Protein AF-A0ABD2RE35-F1 (afdb_monomer_lite)

Foldseek 3Di:
DPQQAEDDPPDQQAPAVAAEDEDESYEYAQVSLVSNQVNHLQHQYYEYYNYDHYQEAEDPRLNHAYYEYEDDDDPPDDPPAAREREYEHQNHAEYEYAYEDDLRYAYHDPNPVNHAEYEAEYAYDDDDPPDDPSSVVRVVNVCVRCVPHNYYHYHPRVDDDD

Radius of gyration: 16.4 Å; chains: 1; bounding box: 35×41×40 Å

pLDDT: mean 81.0, std 16.95, range [36.78, 98.62]

Sequence (162 aa):
MLGCCRLRPSGNVKWSNLVSLSIGDAGMTEGVMEKILSGCPNLECLELDKVVGIRFLEISSVKLRKLIVMIYDRESGVDDQDYCLEIHAPHIRRLELLGLCYDQIHFQLRNVASLVTAVLSLNVHFFDLEENLEECRYLQELLHHVANVKNLELGPWCIEEN

Organism: NCBI:txid62892

InterPro domains:
  IPR032675 Leucine-rich repeat domain superfamily [G3DSA:3.80.10.10] (4-161)
  IPR053197 F-box/SCF ubiquitin ligase complex component [PTHR34223] (17-155)
  IPR055411 F-box/LRR-repeat protein 15/At3g58940/PEG3-like, LRR domain [PF24758] (9-98)

Structure (mmCIF, N/CA/C/O backbone):
data_AF-A0ABD2RE35-F1
#
_entry.id   AF-A0ABD2RE35-F1
#
loop_
_atom_site.group_PDB
_atom_site.id
_atom_site.type_symbol
_atom_site.label_atom_id
_atom_site.label_alt_id
_atom_site.label_comp_id
_atom_site.label_asym_id
_atom_site.label_entity_id
_atom_site.label_seq_id
_atom_site.pdbx_PDB_ins_code
_atom_site.Cartn_x
_atom_site.Cartn_y
_atom_site.Cartn_z
_atom_site.occupancy
_atom_site.B_iso_or_equiv
_atom_site.auth_seq_id
_atom_site.auth_comp_id
_atom_site.auth_asym_id
_atom_site.auth_atom_id
_atom_site.pdbx_PDB_model_num
ATOM 1 N N . MET A 1 1 ? 4.086 20.351 -18.583 1.00 44.00 1 MET A N 1
ATOM 2 C CA . MET A 1 1 ? 3.385 19.432 -17.663 1.00 44.00 1 MET A CA 1
ATOM 3 C C . MET A 1 1 ? 2.746 20.221 -16.534 1.00 44.00 1 MET A C 1
ATOM 5 O O . MET A 1 1 ? 3.381 21.134 -16.016 1.00 44.00 1 MET A O 1
ATOM 9 N N . LEU A 1 2 ? 1.502 19.892 -16.173 1.00 47.50 2 LEU A N 1
ATOM 10 C CA . LEU A 1 2 ? 0.915 20.278 -14.887 1.00 47.50 2 LEU A CA 1
ATOM 11 C C . LEU A 1 2 ? 1.675 19.481 -13.817 1.00 47.50 2 LEU A C 1
ATOM 13 O O . LEU A 1 2 ? 1.584 18.259 -13.792 1.00 47.50 2 LEU A O 1
ATOM 17 N N . GLY A 1 3 ? 2.523 20.147 -13.031 1.00 62.53 3 GLY A N 1
ATOM 18 C CA . GLY A 1 3 ? 3.322 19.481 -12.001 1.00 62.53 3 GLY A CA 1
ATOM 19 C C . GLY A 1 3 ? 2.434 18.825 -10.945 1.00 62.53 3 GLY A C 1
ATOM 20 O O . GLY A 1 3 ? 1.389 19.385 -10.607 1.00 62.53 3 GLY A O 1
ATOM 21 N N . CYS A 1 4 ? 2.856 17.668 -10.416 1.00 66.31 4 CYS A N 1
ATOM 22 C CA . CYS A 1 4 ? 2.148 16.992 -9.328 1.00 66.31 4 CYS A CA 1
ATOM 23 C C . CYS A 1 4 ? 1.805 17.993 -8.221 1.00 66.31 4 CYS A C 1
ATOM 25 O O . CYS A 1 4 ? 2.650 18.797 -7.798 1.00 66.31 4 CYS A O 1
ATOM 27 N N . CYS A 1 5 ? 0.569 17.940 -7.730 1.00 78.00 5 CYS A N 1
ATOM 28 C CA . CYS A 1 5 ? 0.150 18.820 -6.655 1.00 78.00 5 CYS A CA 1
ATOM 29 C C . CYS A 1 5 ? 0.967 18.494 -5.401 1.00 78.00 5 CYS A C 1
ATOM 31 O O . CYS A 1 5 ? 0.997 17.358 -4.929 1.00 78.00 5 CYS A O 1
ATOM 33 N N . ARG A 1 6 ? 1.652 19.493 -4.833 1.00 82.00 6 ARG A N 1
ATOM 34 C CA . ARG A 1 6 ? 2.344 19.308 -3.552 1.00 82.00 6 ARG A CA 1
ATOM 35 C C . ARG A 1 6 ? 1.314 19.301 -2.436 1.00 82.00 6 ARG A C 1
ATOM 37 O O . ARG A 1 6 ? 0.846 20.363 -2.023 1.00 82.00 6 ARG A O 1
ATOM 44 N N . LEU A 1 7 ? 0.989 18.118 -1.928 1.00 79.81 7 LEU A N 1
ATOM 45 C CA . LEU A 1 7 ? 0.101 17.995 -0.781 1.00 79.81 7 LEU A CA 1
ATOM 46 C C . LEU A 1 7 ? 0.844 18.429 0.483 1.00 79.81 7 LEU A C 1
ATOM 48 O O . LEU A 1 7 ? 1.810 17.810 0.924 1.00 79.81 7 LEU A O 1
ATOM 52 N N . ARG A 1 8 ? 0.397 19.551 1.047 1.00 81.88 8 ARG A N 1
ATOM 53 C CA . ARG A 1 8 ? 0.913 20.129 2.289 1.00 81.88 8 ARG A CA 1
ATOM 54 C C . ARG A 1 8 ? -0.264 20.576 3.150 1.00 81.88 8 ARG A C 1
ATOM 56 O O . ARG A 1 8 ? -0.698 21.721 3.023 1.00 81.88 8 ARG A O 1
ATOM 63 N N . PRO A 1 9 ? -0.804 19.694 4.005 1.00 77.69 9 PRO A N 1
ATOM 64 C CA . PRO A 1 9 ? -1.819 20.087 4.970 1.00 77.69 9 PRO A CA 1
ATOM 65 C C . PRO A 1 9 ? -1.280 21.240 5.825 1.00 77.69 9 PRO A C 1
ATOM 67 O O . PRO A 1 9 ? -0.216 21.124 6.432 1.00 77.69 9 PRO A O 1
ATOM 70 N N . SER A 1 10 ? -1.992 22.367 5.856 1.00 71.50 10 SER A N 1
ATOM 71 C CA . SER A 1 10 ? -1.598 23.562 6.617 1.00 71.50 10 SER A CA 1
ATOM 72 C C . SER A 1 10 ? -1.770 23.398 8.134 1.00 71.50 10 SER A C 1
ATOM 74 O O . SER A 1 10 ? -1.276 24.220 8.902 1.00 71.50 10 SER A O 1
ATOM 76 N N . GLY A 1 11 ? -2.426 22.321 8.577 1.00 73.25 11 GLY A N 1
ATOM 77 C CA . GLY A 1 11 ? -2.627 21.962 9.978 1.00 73.25 11 GLY A CA 1
ATOM 78 C C . GLY A 1 11 ? -2.871 20.462 10.151 1.00 73.25 11 GLY A C 1
ATOM 79 O O . GLY A 1 11 ? -2.756 19.690 9.198 1.00 73.25 11 GLY A O 1
ATOM 80 N N . ASN A 1 12 ? -3.213 20.045 11.373 1.00 77.62 12 ASN A N 1
ATOM 81 C CA . ASN A 1 12 ? -3.521 18.641 11.645 1.00 77.62 12 ASN A CA 1
ATOM 82 C C . ASN A 1 12 ? -4.784 18.219 10.892 1.00 77.62 12 ASN A C 1
ATOM 84 O O . ASN A 1 12 ? -5.857 18.796 11.082 1.00 77.62 12 ASN A O 1
ATOM 88 N N . VAL A 1 13 ? -4.646 17.177 10.077 1.00 83.19 13 VAL A N 1
ATOM 89 C CA . VAL A 1 13 ? -5.768 16.485 9.452 1.00 83.19 13 VAL A CA 1
ATOM 90 C C . VAL A 1 13 ? -6.631 15.878 10.562 1.00 83.19 13 VAL A C 1
ATOM 92 O O . VAL A 1 13 ? -6.116 15.249 11.483 1.00 83.19 13 VAL A O 1
ATOM 95 N N . LYS A 1 14 ? -7.947 16.104 10.515 1.00 88.75 14 LYS A N 1
ATOM 96 C CA . LYS A 1 14 ? -8.916 15.536 11.468 1.00 88.75 14 LYS A CA 1
ATOM 97 C C . LYS A 1 14 ? -10.135 15.017 10.720 1.00 88.75 14 LYS A C 1
ATOM 99 O O . LYS A 1 14 ? -11.232 15.562 10.823 1.00 88.75 14 LYS A O 1
ATOM 104 N N . TRP A 1 15 ? -9.936 13.962 9.946 1.00 92.56 15 TRP A N 1
ATOM 105 C CA . TRP A 1 15 ? -10.998 13.294 9.203 1.00 92.56 15 TRP A CA 1
ATOM 106 C C . TRP A 1 15 ? -11.442 12.041 9.955 1.00 92.56 15 TRP A C 1
ATOM 108 O O . TRP A 1 15 ? -11.368 10.922 9.460 1.00 92.56 15 TRP A O 1
ATOM 118 N N . SER A 1 16 ? -11.907 12.231 11.193 1.00 91.81 16 SER A N 1
ATOM 119 C CA . SER A 1 16 ? -12.175 11.135 12.131 1.00 91.81 16 SER A CA 1
ATOM 120 C C . SER A 1 16 ? -13.212 10.125 11.644 1.00 91.81 16 SER A C 1
ATOM 122 O O . SER A 1 16 ? -13.178 8.992 12.095 1.00 91.81 16 SER A O 1
ATOM 124 N N . ASN A 1 17 ? -14.102 10.497 10.724 1.00 94.75 17 ASN A N 1
ATOM 125 C CA . ASN A 1 17 ? -15.126 9.602 10.172 1.00 94.75 17 ASN A CA 1
ATOM 126 C C . ASN A 1 17 ? -14.788 9.085 8.766 1.00 94.75 17 ASN A C 1
ATOM 128 O O . ASN A 1 17 ? -15.615 8.413 8.156 1.00 94.75 17 ASN A O 1
ATOM 132 N N . LEU A 1 18 ? -13.614 9.420 8.225 1.00 97.19 18 LEU A N 1
ATOM 133 C CA . LEU A 1 18 ? -13.224 8.990 6.889 1.00 97.19 18 LEU A CA 1
ATOM 134 C C . LEU A 1 18 ? -12.835 7.510 6.909 1.00 97.19 18 LEU A C 1
ATOM 136 O O . LEU A 1 18 ? -11.944 7.111 7.655 1.00 97.19 18 LEU A O 1
ATOM 140 N N . VAL A 1 19 ? -13.520 6.724 6.081 1.00 98.12 19 VAL A N 1
ATOM 141 C CA . VAL A 1 19 ? -13.349 5.265 5.967 1.00 98.12 19 VAL A CA 1
ATOM 142 C C . VAL A 1 19 ? -12.532 4.890 4.728 1.00 98.12 19 VAL A C 1
ATOM 144 O O . VAL A 1 19 ? -11.805 3.902 4.740 1.00 98.12 19 VAL A O 1
ATOM 147 N N . SER A 1 20 ? -12.592 5.701 3.673 1.00 98.19 20 SER A N 1
ATOM 148 C CA . SER A 1 20 ? -11.830 5.491 2.442 1.00 98.19 20 SER A CA 1
ATOM 149 C C . SER A 1 20 ? -11.179 6.791 1.998 1.00 98.19 20 SER A C 1
ATOM 151 O O . SER A 1 20 ? -11.821 7.841 2.023 1.00 98.19 20 SER A O 1
ATOM 153 N N . LEU A 1 21 ? -9.920 6.711 1.579 1.00 97.50 21 LEU A N 1
ATOM 154 C CA . LEU A 1 21 ? -9.136 7.836 1.089 1.00 97.50 21 LEU A CA 1
ATOM 155 C C . LEU A 1 21 ? -8.417 7.410 -0.187 1.00 97.50 21 LEU A C 1
ATOM 157 O O . LEU A 1 21 ? -7.695 6.417 -0.177 1.00 97.50 21 LEU A O 1
ATOM 161 N N . SER A 1 22 ? -8.602 8.185 -1.251 1.00 96.88 22 SER A N 1
ATOM 162 C CA . SER A 1 22 ? -7.826 8.077 -2.485 1.00 96.88 22 SER A CA 1
ATOM 163 C C . SER A 1 22 ? -7.053 9.375 -2.693 1.00 96.88 22 SER A C 1
ATOM 165 O O . SER A 1 22 ? -7.592 10.465 -2.468 1.00 96.88 22 SER A O 1
ATOM 167 N N . ILE A 1 23 ? -5.777 9.257 -3.049 1.00 93.69 23 ILE A N 1
ATOM 168 C CA . ILE A 1 23 ? -4.888 10.382 -3.325 1.00 93.69 23 ILE A CA 1
ATOM 169 C C . ILE A 1 23 ? -4.253 10.173 -4.697 1.00 93.69 23 ILE A C 1
ATOM 171 O O . ILE A 1 23 ? -3.519 9.207 -4.879 1.00 93.69 23 ILE A O 1
ATOM 175 N N . GLY A 1 24 ? -4.509 11.111 -5.612 1.00 91.62 24 GLY A N 1
ATOM 176 C CA . GLY A 1 24 ? -4.026 11.101 -6.994 1.00 91.62 24 GLY A CA 1
ATOM 177 C C . GLY A 1 24 ? -3.060 12.244 -7.315 1.00 91.62 24 GLY A C 1
ATOM 178 O O . GLY A 1 24 ? -3.170 13.319 -6.719 1.00 91.62 24 GLY A O 1
ATOM 179 N N . ASP A 1 25 ? -2.140 12.025 -8.261 1.00 87.69 25 ASP A N 1
ATOM 180 C CA . ASP A 1 25 ? -1.275 13.049 -8.884 1.00 87.69 25 ASP A CA 1
ATOM 181 C C . ASP A 1 25 ? -0.571 13.982 -7.875 1.00 87.69 25 ASP A C 1
ATOM 183 O O . ASP A 1 25 ? -0.469 15.205 -8.057 1.00 87.69 25 ASP A O 1
ATOM 187 N N . ALA A 1 26 ? -0.080 13.409 -6.775 1.00 88.19 26 ALA A N 1
ATOM 188 C CA . ALA A 1 26 ? 0.427 14.173 -5.644 1.00 88.19 26 ALA A CA 1
ATOM 189 C C . ALA A 1 26 ? 1.895 13.890 -5.318 1.00 88.19 26 ALA A C 1
ATOM 191 O O . ALA A 1 26 ? 2.335 12.749 -5.215 1.00 88.19 26 ALA A O 1
ATOM 192 N N . GLY A 1 27 ? 2.647 14.961 -5.059 1.00 87.94 27 GLY A N 1
ATOM 193 C CA . GLY A 1 27 ? 3.968 14.880 -4.442 1.00 87.94 27 GLY A CA 1
ATOM 194 C C . GLY A 1 27 ? 3.874 15.133 -2.941 1.00 87.94 27 GLY A C 1
ATOM 195 O O . GLY A 1 27 ? 3.407 16.202 -2.528 1.00 87.94 27 GLY A O 1
ATOM 196 N N . MET A 1 28 ? 4.340 14.196 -2.117 1.00 88.88 28 MET A N 1
ATOM 197 C CA . MET A 1 28 ? 4.374 14.368 -0.664 1.00 88.88 28 MET A CA 1
ATOM 198 C C . MET A 1 28 ? 5.524 13.611 -0.003 1.00 88.88 28 MET A C 1
ATOM 200 O O . MET A 1 28 ? 6.089 12.693 -0.582 1.00 88.88 28 MET A O 1
ATOM 204 N N . THR A 1 29 ? 5.862 14.010 1.222 1.00 91.69 29 THR A N 1
ATOM 205 C CA . THR A 1 29 ? 6.869 13.327 2.041 1.00 91.69 29 THR A CA 1
ATOM 206 C C . THR A 1 29 ? 6.218 12.304 2.968 1.00 91.69 29 THR A C 1
ATOM 208 O O . THR A 1 29 ? 5.022 12.375 3.258 1.00 91.69 29 THR A O 1
ATOM 211 N N . GLU A 1 30 ? 7.030 11.408 3.520 1.00 92.50 30 GLU A N 1
ATOM 212 C CA . GLU A 1 30 ? 6.622 10.417 4.526 1.00 92.50 30 GLU A CA 1
ATOM 213 C C . GLU A 1 30 ? 5.932 11.077 5.729 1.00 92.50 30 GLU A C 1
ATOM 215 O O . GLU A 1 30 ? 4.840 10.678 6.117 1.00 92.50 30 GLU A O 1
ATOM 220 N N . GLY A 1 31 ? 6.480 12.189 6.234 1.00 93.06 31 GLY A N 1
ATOM 221 C CA . GLY A 1 31 ? 5.859 12.942 7.329 1.00 93.06 31 GLY A CA 1
ATOM 222 C C . GLY A 1 31 ? 4.517 13.602 6.973 1.00 93.06 31 GLY A C 1
ATOM 223 O O . GLY A 1 31 ? 3.735 13.927 7.866 1.00 93.06 31 GLY A O 1
ATOM 224 N N . VAL A 1 32 ? 4.213 13.829 5.688 1.00 92.88 32 VAL A N 1
ATOM 225 C CA . VAL A 1 32 ? 2.863 14.249 5.266 1.00 92.88 32 VAL A CA 1
ATOM 226 C C . VAL A 1 32 ? 1.913 13.054 5.280 1.00 92.88 32 VAL A C 1
ATOM 228 O O . VAL A 1 32 ? 0.808 13.186 5.806 1.00 92.88 32 VAL A O 1
ATOM 231 N N . MET A 1 33 ? 2.344 11.900 4.766 1.00 94.19 33 MET A N 1
ATOM 232 C CA . MET A 1 33 ? 1.562 10.662 4.811 1.00 94.19 33 MET A CA 1
ATOM 233 C C . MET A 1 33 ? 1.232 10.261 6.256 1.00 94.19 33 MET A C 1
ATOM 235 O O . MET A 1 33 ? 0.074 10.013 6.576 1.00 94.19 33 MET A O 1
ATOM 239 N N . GLU A 1 34 ? 2.207 10.310 7.165 1.00 93.94 34 GLU A N 1
ATOM 240 C CA . GLU A 1 34 ? 2.010 10.023 8.592 1.00 93.94 34 GLU A CA 1
ATOM 241 C C . GLU A 1 34 ? 0.952 10.945 9.227 1.00 93.94 34 GLU A C 1
ATOM 243 O O . GLU A 1 34 ? 0.056 10.498 9.951 1.00 93.94 34 GLU A O 1
ATOM 248 N N . LYS A 1 35 ? 0.992 12.246 8.912 1.00 92.88 35 LYS A N 1
ATOM 249 C CA . LYS A 1 35 ? -0.018 13.215 9.374 1.00 92.88 35 LYS A CA 1
ATOM 250 C C . LYS A 1 35 ? -1.409 12.919 8.819 1.00 92.88 35 LYS A C 1
ATOM 252 O O . LYS A 1 35 ? -2.397 13.117 9.523 1.00 92.88 35 LYS A O 1
ATOM 257 N N . ILE A 1 36 ? -1.498 12.463 7.572 1.00 93.88 36 ILE A N 1
ATOM 258 C CA . ILE A 1 36 ? -2.766 12.058 6.959 1.00 93.88 36 ILE A CA 1
ATOM 259 C C . ILE A 1 36 ? -3.309 10.818 7.675 1.00 93.88 36 ILE A C 1
ATOM 261 O O . ILE A 1 36 ? -4.445 10.846 8.145 1.00 93.88 36 ILE A O 1
ATOM 265 N N . LEU A 1 37 ? -2.499 9.768 7.830 1.00 94.62 37 LEU A N 1
ATOM 266 C CA . LEU A 1 37 ? -2.913 8.510 8.457 1.00 94.62 37 LEU A CA 1
ATOM 267 C C . LEU A 1 37 ? -3.309 8.696 9.929 1.00 94.62 37 LEU A C 1
ATOM 269 O 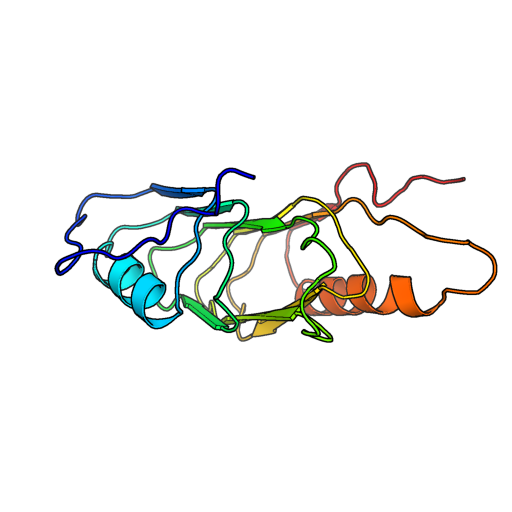O . LEU A 1 37 ? -4.360 8.210 10.346 1.00 94.62 37 LEU A O 1
ATOM 273 N N . SER A 1 38 ? -2.537 9.465 10.703 1.00 93.00 38 SER A N 1
ATOM 274 C CA . SER A 1 38 ? -2.875 9.797 12.098 1.00 93.00 38 SER A CA 1
ATOM 275 C C . SER A 1 38 ? -4.136 10.664 12.219 1.00 93.00 38 SER A C 1
ATOM 277 O O . SER A 1 38 ? -4.866 10.573 13.209 1.00 93.00 38 SER A O 1
ATOM 279 N N . GLY A 1 39 ? -4.441 11.461 11.193 1.00 94.12 39 GLY A N 1
ATOM 280 C CA . GLY A 1 39 ? -5.670 12.242 11.087 1.00 94.12 39 GLY A CA 1
ATOM 281 C C . GLY A 1 39 ? -6.915 11.446 10.683 1.00 94.12 39 GLY A C 1
ATOM 282 O O . GLY A 1 39 ? -8.024 11.980 10.795 1.00 94.12 39 GLY A O 1
ATOM 283 N N . CYS A 1 40 ? -6.757 10.191 10.244 1.00 95.19 40 CYS A N 1
ATOM 284 C CA . CYS A 1 40 ? -7.830 9.323 9.747 1.00 95.19 40 CYS A CA 1
ATOM 285 C C . CYS A 1 40 ? -7.931 8.011 10.559 1.00 95.19 40 CYS A C 1
ATOM 287 O O . CYS A 1 40 ? -7.739 6.923 10.017 1.00 95.19 40 CYS A O 1
ATOM 289 N N . PRO A 1 41 ? -8.259 8.060 11.864 1.00 94.56 41 PRO A N 1
ATOM 290 C CA . PRO A 1 41 ? -8.239 6.882 12.741 1.00 94.56 41 PRO A CA 1
ATOM 291 C C . PRO A 1 41 ? -9.231 5.770 12.359 1.00 94.56 41 PRO A C 1
ATOM 293 O O . PRO A 1 41 ? -9.073 4.637 12.810 1.00 94.56 41 PRO A O 1
ATOM 296 N N . ASN A 1 42 ? -10.259 6.077 11.562 1.00 97.06 42 ASN A N 1
ATOM 297 C CA . ASN A 1 42 ? -11.265 5.122 11.089 1.00 97.06 42 ASN A CA 1
ATOM 298 C C . ASN A 1 42 ? -11.054 4.688 9.633 1.00 97.06 42 ASN A C 1
ATOM 300 O O . ASN A 1 42 ? -11.941 4.061 9.064 1.00 97.06 42 ASN A O 1
ATOM 304 N N . LEU A 1 43 ? -9.898 5.004 9.043 1.00 98.25 43 LEU A N 1
ATOM 305 C CA . LEU A 1 43 ? -9.604 4.648 7.664 1.00 98.25 43 LEU A CA 1
ATOM 306 C C . LEU A 1 43 ? -9.476 3.128 7.521 1.00 98.25 43 LEU A C 1
ATOM 308 O O . LEU A 1 43 ? -8.708 2.488 8.241 1.00 98.25 43 LEU A O 1
ATOM 312 N N . GLU A 1 44 ? -10.220 2.568 6.574 1.00 98.56 44 GLU A N 1
ATOM 313 C CA . GLU A 1 44 ? -10.255 1.143 6.242 1.00 98.56 44 GLU A CA 1
ATOM 314 C C . GLU A 1 44 ? -9.627 0.848 4.874 1.00 98.56 44 GLU A C 1
ATOM 316 O O . GLU A 1 44 ? -9.052 -0.230 4.682 1.00 98.56 44 GLU A O 1
ATOM 321 N N . CYS A 1 45 ? -9.673 1.821 3.957 1.00 98.62 45 CYS A N 1
ATOM 322 C CA . CYS A 1 45 ? -9.115 1.734 2.611 1.00 98.62 45 CYS A CA 1
ATOM 323 C C . CYS A 1 45 ? -8.253 2.958 2.276 1.00 98.62 45 CYS A C 1
ATOM 325 O O . CYS A 1 45 ? -8.696 4.097 2.437 1.00 98.62 45 CYS A O 1
ATOM 327 N N . LEU A 1 46 ? -7.042 2.706 1.776 1.00 98.38 46 LEU A N 1
ATOM 328 C CA . LEU A 1 46 ? -6.144 3.717 1.225 1.00 98.38 46 LEU A CA 1
ATOM 329 C C . LEU A 1 46 ? -5.802 3.369 -0.222 1.00 98.38 46 LEU A C 1
ATOM 331 O O . LEU A 1 46 ? -5.374 2.251 -0.505 1.00 98.38 46 LEU A O 1
ATOM 335 N N . GLU A 1 47 ? -5.951 4.341 -1.108 1.00 97.94 47 GLU A N 1
ATOM 336 C CA . GLU A 1 47 ? -5.546 4.263 -2.506 1.00 97.94 47 GLU A CA 1
ATOM 337 C C . GLU A 1 47 ? -4.549 5.378 -2.821 1.00 97.94 47 GLU A C 1
ATOM 339 O O . GLU A 1 47 ? -4.781 6.548 -2.501 1.00 97.94 47 GLU A O 1
ATOM 344 N N . LEU A 1 48 ? -3.425 4.993 -3.421 1.00 94.50 48 LEU A N 1
ATOM 345 C CA . LEU A 1 48 ? -2.362 5.888 -3.857 1.00 94.50 48 LEU A CA 1
ATOM 346 C C . LEU A 1 48 ? -2.214 5.768 -5.370 1.00 94.50 48 LEU A C 1
ATOM 348 O O . LEU A 1 48 ? -1.775 4.736 -5.874 1.00 94.50 48 LEU A O 1
ATOM 352 N N . ASP A 1 49 ? -2.564 6.836 -6.073 1.00 91.19 49 ASP A N 1
ATOM 353 C CA . ASP A 1 49 ? -2.531 6.935 -7.524 1.00 91.19 49 ASP A CA 1
ATOM 354 C C . ASP A 1 49 ? -1.480 7.966 -7.947 1.00 91.19 49 ASP A C 1
ATOM 356 O O . ASP A 1 49 ? -1.590 9.155 -7.642 1.00 91.19 49 ASP A O 1
ATOM 360 N N . LYS A 1 50 ? -0.398 7.513 -8.590 1.00 85.38 50 LYS A N 1
ATOM 361 C CA . LYS A 1 50 ? 0.688 8.392 -9.062 1.00 85.38 50 LYS A CA 1
ATOM 362 C C . LYS A 1 50 ? 1.250 9.308 -7.959 1.00 85.38 50 LYS A C 1
ATOM 364 O O . LYS A 1 50 ? 1.575 10.480 -8.170 1.00 85.38 50 LYS A O 1
ATOM 369 N N . VAL A 1 51 ? 1.360 8.763 -6.747 1.00 86.81 51 VAL A N 1
ATOM 370 C CA . VAL A 1 51 ? 1.941 9.457 -5.595 1.00 86.81 51 VAL A CA 1
ATOM 371 C C . VAL A 1 51 ? 3.460 9.312 -5.619 1.00 86.81 51 VAL A C 1
ATOM 373 O O . VAL A 1 51 ? 3.990 8.209 -5.721 1.00 86.81 51 VAL A O 1
ATOM 376 N N . VAL A 1 52 ? 4.173 10.431 -5.491 1.00 85.06 52 VAL A N 1
ATOM 377 C CA . VAL A 1 52 ? 5.644 10.478 -5.516 1.00 85.06 52 VAL A CA 1
ATOM 378 C C . VAL A 1 52 ? 6.213 11.114 -4.246 1.00 85.06 52 VAL A C 1
ATOM 380 O O . VAL A 1 52 ? 5.551 11.915 -3.585 1.00 85.06 52 VAL A O 1
ATOM 383 N N . GLY A 1 53 ? 7.472 10.795 -3.928 1.00 84.50 53 GLY A N 1
ATOM 384 C CA . GLY A 1 53 ? 8.214 11.386 -2.801 1.00 84.50 53 GLY A CA 1
ATOM 385 C C . GLY A 1 53 ? 8.182 10.594 -1.486 1.00 84.50 53 GLY A C 1
ATOM 386 O O . GLY A 1 53 ? 8.780 11.032 -0.505 1.00 84.50 53 GLY A O 1
ATOM 387 N N . ILE A 1 54 ? 7.538 9.424 -1.472 1.00 87.19 54 ILE A N 1
ATOM 388 C CA . ILE A 1 54 ? 7.522 8.476 -0.348 1.00 87.19 54 ILE A CA 1
ATOM 389 C C . ILE A 1 54 ? 8.435 7.300 -0.704 1.00 87.19 54 ILE A C 1
ATOM 391 O O . ILE A 1 54 ? 8.275 6.747 -1.788 1.00 87.19 54 ILE A O 1
ATOM 395 N N . ARG A 1 55 ? 9.379 6.916 0.163 1.00 88.75 55 ARG A N 1
ATOM 396 C CA . ARG A 1 55 ? 10.180 5.684 -0.000 1.00 88.75 55 ARG A CA 1
ATOM 397 C C . ARG A 1 55 ? 9.776 4.620 1.017 1.00 88.75 55 ARG A C 1
ATOM 399 O O . ARG A 1 55 ? 9.834 3.436 0.712 1.00 88.75 55 ARG A O 1
ATOM 406 N N . PHE A 1 56 ? 9.294 5.041 2.182 1.00 92.38 56 PHE A N 1
ATOM 407 C CA . PHE A 1 56 ? 8.775 4.170 3.227 1.00 92.38 56 PHE A CA 1
ATOM 408 C C . PHE A 1 56 ? 7.324 4.518 3.587 1.00 92.38 56 PHE A C 1
ATOM 410 O O . PHE A 1 56 ? 7.002 5.654 3.939 1.00 92.38 56 PHE A O 1
ATOM 417 N N . LEU A 1 57 ? 6.436 3.527 3.513 1.00 94.56 57 LEU A N 1
ATOM 418 C CA . LEU A 1 57 ? 5.030 3.632 3.883 1.00 94.56 57 LEU A CA 1
ATOM 419 C C . LEU A 1 57 ? 4.741 2.759 5.106 1.00 94.56 57 LEU A C 1
ATOM 421 O O . LEU A 1 57 ? 4.575 1.544 4.995 1.00 94.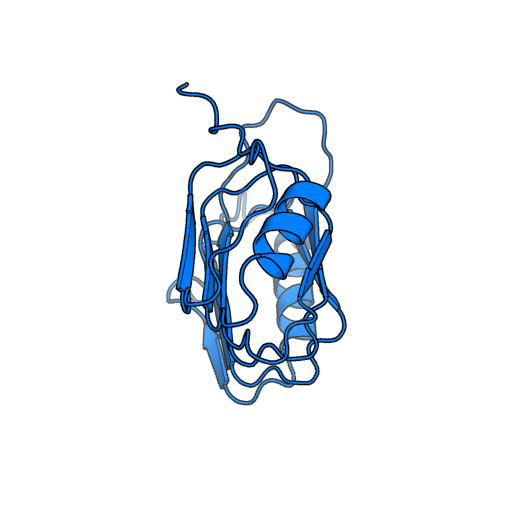56 57 LEU A O 1
ATOM 425 N N . GLU A 1 58 ? 4.621 3.393 6.272 1.00 95.25 58 GLU A N 1
ATOM 426 C CA . GLU A 1 58 ? 4.203 2.728 7.504 1.00 95.25 58 GLU A CA 1
ATOM 427 C C . GLU A 1 58 ? 2.693 2.839 7.731 1.00 95.25 58 GLU A C 1
ATOM 429 O O . GLU A 1 58 ? 2.122 3.926 7.827 1.00 95.25 58 GLU A O 1
ATOM 434 N N . ILE A 1 59 ? 2.045 1.685 7.870 1.00 95.62 59 ILE A N 1
ATOM 435 C CA . ILE A 1 59 ? 0.619 1.543 8.142 1.00 95.62 59 ILE A CA 1
ATOM 436 C C . ILE A 1 59 ? 0.454 0.706 9.411 1.00 95.62 59 ILE A C 1
ATOM 438 O O . ILE A 1 59 ? 0.389 -0.522 9.381 1.00 95.62 59 ILE A O 1
ATOM 442 N N . SER A 1 60 ? 0.328 1.385 10.547 1.00 92.81 60 SER A N 1
ATOM 443 C CA . SER A 1 60 ? 0.120 0.753 11.857 1.00 92.81 60 SER A CA 1
ATOM 444 C C . SER A 1 60 ? -1.356 0.640 12.264 1.00 92.81 60 SER A C 1
ATOM 446 O O . SER A 1 60 ? -1.687 -0.061 13.220 1.00 92.81 60 SER A O 1
ATOM 448 N N . SER A 1 61 ? -2.273 1.298 11.543 1.00 94.62 61 SER A N 1
ATOM 449 C CA . SER A 1 61 ? -3.705 1.264 11.864 1.00 94.62 61 SER A CA 1
ATOM 450 C C . SER A 1 61 ? -4.284 -0.145 11.721 1.00 94.62 61 SER A C 1
ATOM 452 O O . SER A 1 61 ? -4.280 -0.736 10.644 1.00 94.62 61 SER A O 1
ATOM 454 N N . VAL A 1 62 ? -4.887 -0.654 12.798 1.00 95.75 62 VAL A N 1
ATOM 455 C CA . VAL A 1 62 ? -5.605 -1.943 12.802 1.00 95.75 62 VAL A CA 1
ATOM 456 C C . VAL A 1 62 ? -6.900 -1.915 11.987 1.00 95.75 62 VAL A C 1
ATOM 458 O O . VAL A 1 62 ? -7.471 -2.973 11.711 1.00 95.75 62 VAL A O 1
ATOM 461 N N . LYS A 1 63 ? -7.412 -0.722 11.660 1.00 97.25 63 LYS A N 1
ATOM 462 C CA . LYS A 1 63 ? -8.630 -0.556 10.859 1.00 97.25 63 LYS A CA 1
ATOM 463 C C . LYS A 1 63 ? -8.333 -0.526 9.370 1.00 97.25 63 LYS A C 1
ATOM 465 O O . LYS A 1 63 ? -9.163 -1.009 8.611 1.00 97.25 63 LYS A O 1
ATOM 470 N N . LEU A 1 64 ? -7.146 -0.069 8.965 1.00 98.19 64 LEU A N 1
ATOM 471 C CA . LEU A 1 64 ? -6.760 -0.077 7.561 1.00 98.19 64 LEU A CA 1
ATOM 472 C C . LEU A 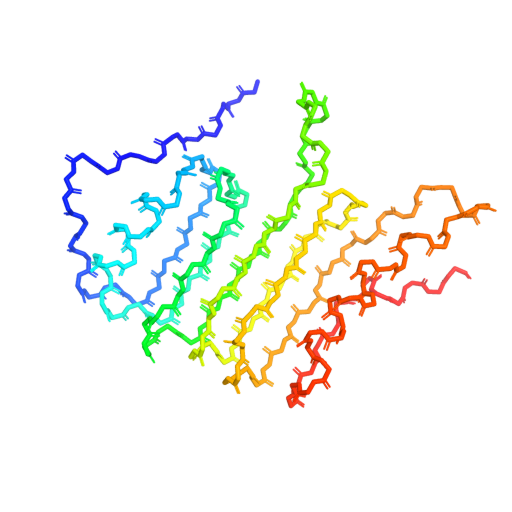1 64 ? -6.519 -1.520 7.116 1.00 98.19 64 LEU A C 1
ATOM 474 O O . LEU A 1 64 ? -5.573 -2.175 7.554 1.00 98.19 64 LEU A O 1
ATOM 478 N N . ARG A 1 65 ? -7.415 -2.042 6.275 1.00 98.00 65 ARG A N 1
ATOM 479 C CA . ARG A 1 65 ? -7.370 -3.431 5.794 1.00 98.00 65 ARG A CA 1
ATOM 480 C C . ARG A 1 65 ? -7.071 -3.535 4.309 1.00 98.00 65 ARG A C 1
ATOM 482 O O . ARG A 1 65 ? -6.651 -4.613 3.884 1.00 98.00 65 ARG A O 1
ATOM 489 N N . LYS A 1 66 ? -7.270 -2.460 3.547 1.00 98.50 66 LYS A N 1
ATOM 490 C CA . LYS A 1 66 ? -7.066 -2.430 2.102 1.00 98.50 66 LYS A CA 1
ATOM 491 C C . LYS A 1 66 ? -6.088 -1.324 1.704 1.00 98.50 66 LYS A C 1
ATOM 493 O O . LYS A 1 66 ? -6.281 -0.170 2.085 1.00 98.50 66 LYS A O 1
ATOM 498 N N . LEU A 1 67 ? -5.076 -1.700 0.927 1.00 97.81 67 LEU A N 1
ATOM 499 C CA . LEU A 1 67 ? -4.131 -0.793 0.285 1.00 97.81 67 LEU A CA 1
ATOM 500 C C . LEU A 1 67 ? -4.148 -1.038 -1.226 1.00 97.81 67 LEU A C 1
ATOM 502 O O . LEU A 1 67 ? -3.989 -2.179 -1.659 1.00 97.81 67 LEU A O 1
ATOM 506 N N . ILE A 1 68 ? -4.327 0.028 -2.000 1.00 96.69 68 ILE A N 1
ATOM 507 C CA . ILE A 1 68 ? -4.187 0.037 -3.458 1.00 96.69 68 ILE A CA 1
ATOM 508 C C . ILE A 1 68 ? -3.055 0.996 -3.816 1.00 96.69 68 ILE A C 1
ATOM 510 O O . ILE A 1 68 ? -3.038 2.133 -3.343 1.00 96.69 68 ILE A O 1
ATOM 514 N N . VAL A 1 69 ? -2.126 0.548 -4.654 1.00 93.06 69 VAL A N 1
ATOM 515 C CA . VAL A 1 69 ? -1.053 1.381 -5.200 1.00 93.06 69 VAL A CA 1
ATOM 516 C C . VAL A 1 69 ? -1.076 1.259 -6.719 1.00 93.06 69 VAL A C 1
ATOM 518 O O . VAL A 1 69 ? -0.887 0.164 -7.251 1.00 93.06 69 VAL A O 1
ATOM 521 N N . MET A 1 70 ? -1.306 2.378 -7.408 1.00 89.44 70 MET A N 1
ATOM 522 C CA . MET A 1 70 ? -1.126 2.475 -8.854 1.00 89.44 70 MET A CA 1
ATOM 523 C C . MET A 1 70 ? 0.264 3.016 -9.183 1.00 89.44 70 MET A C 1
ATOM 525 O O . MET A 1 70 ? 0.657 4.105 -8.753 1.00 89.44 70 MET A O 1
ATOM 529 N N . ILE A 1 71 ? 0.998 2.219 -9.949 1.00 78.75 71 ILE A N 1
ATOM 530 C CA . ILE A 1 71 ? 2.392 2.404 -10.324 1.00 78.75 71 ILE A CA 1
ATOM 531 C C . ILE A 1 71 ? 2.441 2.962 -11.743 1.00 78.75 71 ILE A C 1
ATOM 533 O O . ILE A 1 71 ? 1.796 2.443 -12.656 1.00 78.75 71 ILE A O 1
ATOM 537 N N . TYR A 1 72 ? 3.227 4.017 -11.924 1.00 75.12 72 TYR A N 1
ATOM 538 C CA . TYR A 1 72 ? 3.422 4.677 -13.209 1.00 75.12 72 TYR A CA 1
ATOM 539 C C . TYR A 1 72 ? 4.904 4.866 -13.479 1.00 75.12 72 TYR A C 1
ATOM 541 O O . TYR A 1 72 ? 5.705 4.953 -12.543 1.00 75.12 72 TYR A O 1
ATOM 549 N N . ASP A 1 73 ? 5.222 5.003 -14.764 1.00 67.62 73 ASP A N 1
ATOM 550 C CA . ASP A 1 73 ? 6.531 5.447 -15.216 1.00 67.62 73 ASP A CA 1
ATOM 551 C C . ASP A 1 73 ? 6.897 6.797 -14.580 1.00 67.62 73 ASP A C 1
ATOM 553 O O . ASP A 1 73 ? 6.063 7.710 -14.479 1.00 67.62 73 ASP A O 1
ATOM 557 N N . ARG A 1 74 ? 8.151 6.930 -14.152 1.00 62.47 74 ARG A N 1
ATOM 558 C CA . ARG A 1 74 ? 8.711 8.221 -13.762 1.00 62.47 74 ARG A CA 1
ATOM 559 C C . ARG A 1 74 ? 9.464 8.755 -14.956 1.00 62.47 74 ARG A C 1
ATOM 561 O O . ARG A 1 74 ? 10.456 8.169 -15.358 1.00 62.47 74 ARG A O 1
ATOM 568 N N . GLU A 1 75 ? 9.021 9.901 -15.467 1.00 55.53 75 GLU A N 1
ATOM 569 C CA . GLU A 1 75 ? 9.710 10.581 -16.562 1.00 55.53 75 GLU A CA 1
ATOM 570 C C . GLU A 1 75 ? 11.221 10.648 -16.292 1.00 55.53 75 GLU A C 1
ATOM 572 O O . GLU A 1 75 ? 11.686 11.252 -15.319 1.00 55.53 75 GLU A O 1
ATOM 577 N N . SER A 1 76 ? 11.964 9.978 -17.171 1.00 49.38 76 SER A N 1
ATOM 578 C CA . SER A 1 76 ? 13.415 9.857 -17.185 1.00 49.38 76 SER A CA 1
ATOM 579 C C . SER A 1 76 ? 14.063 11.243 -17.216 1.00 49.38 76 SER A C 1
ATOM 581 O O . SER A 1 76 ? 14.108 11.908 -18.254 1.00 49.38 76 SER A O 1
ATOM 583 N N . GLY A 1 77 ? 14.542 11.709 -16.068 1.00 48.59 77 GLY A N 1
ATOM 584 C CA . GLY A 1 77 ? 15.207 13.011 -15.957 1.00 48.59 77 GLY A CA 1
ATOM 585 C C . GLY A 1 77 ? 15.818 13.312 -14.592 1.00 48.59 77 GLY A C 1
ATOM 586 O O . GLY A 1 77 ? 16.395 14.382 -14.402 1.00 48.59 77 GLY A O 1
ATOM 587 N N . VAL A 1 78 ? 15.705 12.389 -13.638 1.00 48.12 78 VAL A N 1
ATOM 588 C CA . VAL A 1 78 ? 16.368 12.470 -12.339 1.00 48.12 78 VAL A CA 1
ATOM 589 C C . VAL A 1 78 ? 17.174 11.187 -12.189 1.00 48.12 78 VAL A C 1
ATOM 591 O O . VAL A 1 78 ? 16.605 10.113 -12.344 1.00 48.12 78 VAL A O 1
ATOM 594 N N . ASP A 1 79 ? 18.468 11.321 -11.897 1.00 4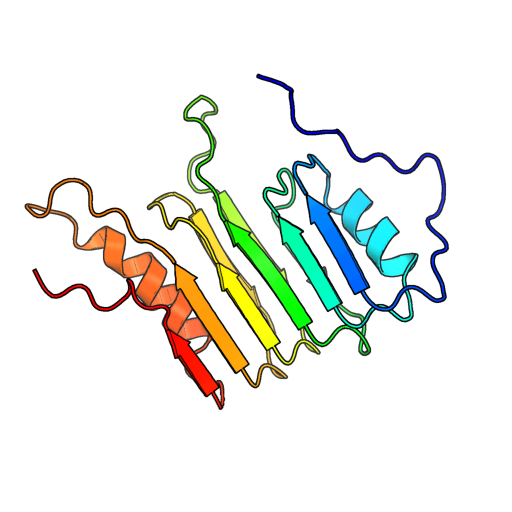5.81 79 ASP A N 1
ATOM 595 C CA . ASP A 1 79 ? 19.446 10.272 -11.544 1.00 45.81 79 ASP A CA 1
ATOM 596 C C . ASP A 1 79 ? 19.048 9.438 -10.295 1.00 45.81 79 ASP A C 1
ATOM 598 O O . ASP A 1 79 ? 19.896 9.039 -9.500 1.00 45.81 79 ASP A O 1
ATOM 602 N N . ASP A 1 80 ? 17.762 9.186 -10.050 1.00 50.03 80 ASP A N 1
ATOM 603 C CA . ASP A 1 80 ? 17.318 8.276 -8.995 1.00 50.03 80 ASP A CA 1
ATOM 604 C C . ASP A 1 80 ? 17.330 6.860 -9.592 1.00 50.03 80 ASP A C 1
ATOM 606 O O . ASP A 1 80 ? 16.312 6.336 -10.039 1.00 50.03 80 ASP A O 1
ATOM 610 N N . GLN A 1 81 ? 18.533 6.278 -9.631 1.00 56.09 81 GLN A N 1
ATOM 611 C CA . GLN A 1 81 ? 18.721 4.829 -9.697 1.00 56.09 81 GLN A CA 1
ATOM 612 C C . GLN A 1 81 ? 17.789 4.174 -8.661 1.00 56.09 81 GLN A C 1
ATOM 614 O O . GLN A 1 81 ? 17.781 4.572 -7.495 1.00 56.09 81 GLN A O 1
ATOM 619 N N . ASP A 1 82 ? 17.000 3.202 -9.114 1.00 62.72 82 ASP A N 1
ATOM 620 C CA . ASP A 1 82 ? 16.188 2.272 -8.327 1.00 62.72 82 ASP A CA 1
ATOM 621 C C . ASP A 1 82 ? 15.247 2.924 -7.294 1.00 62.72 82 ASP A C 1
ATOM 623 O O . ASP A 1 82 ? 15.517 3.005 -6.089 1.00 62.72 82 ASP A O 1
ATOM 627 N N . TYR A 1 83 ? 14.059 3.347 -7.740 1.00 72.12 83 TYR A N 1
ATOM 628 C CA . TYR A 1 83 ? 13.002 3.757 -6.819 1.00 72.12 83 TYR A CA 1
ATOM 629 C C . TYR A 1 83 ? 12.428 2.533 -6.093 1.00 72.12 83 TYR A C 1
ATOM 631 O O . TYR A 1 83 ? 11.648 1.766 -6.649 1.00 72.12 83 TYR A O 1
ATOM 639 N N . CYS A 1 84 ? 12.775 2.380 -4.815 1.00 77.94 84 CYS A N 1
ATOM 640 C CA . CYS A 1 84 ? 12.215 1.353 -3.941 1.00 77.94 84 CYS A CA 1
ATOM 641 C C . CYS A 1 84 ? 11.118 1.930 -3.029 1.00 77.94 84 CYS A C 1
ATOM 643 O O . CYS A 1 84 ? 11.379 2.869 -2.268 1.00 77.94 84 CYS A O 1
ATOM 645 N N . LEU A 1 85 ? 9.905 1.365 -3.086 1.00 86.50 85 LEU A N 1
ATOM 646 C CA . LEU A 1 85 ? 8.843 1.606 -2.107 1.00 86.50 85 LEU A CA 1
ATOM 647 C C . LEU A 1 85 ? 8.784 0.450 -1.104 1.00 86.50 85 LEU A C 1
ATOM 649 O O . LEU A 1 85 ? 8.373 -0.670 -1.416 1.00 86.50 85 LEU A O 1
ATOM 653 N N . GLU A 1 86 ? 9.156 0.744 0.134 1.00 91.88 86 GLU A N 1
ATOM 654 C CA . GLU A 1 86 ? 9.032 -0.173 1.255 1.00 91.88 86 GLU A CA 1
ATOM 655 C C . GLU A 1 86 ? 7.691 0.042 1.969 1.00 91.88 86 GLU A C 1
ATOM 657 O O . GLU A 1 86 ? 7.355 1.156 2.367 1.00 91.88 86 GLU A O 1
ATOM 662 N N . ILE A 1 87 ? 6.915 -1.028 2.149 1.00 93.19 87 ILE A N 1
ATOM 663 C CA . ILE A 1 87 ? 5.598 -0.997 2.791 1.00 93.19 87 ILE A CA 1
ATOM 664 C C . ILE A 1 87 ? 5.661 -1.820 4.075 1.00 93.19 87 ILE A C 1
ATOM 666 O O . ILE A 1 87 ? 5.825 -3.037 4.022 1.00 93.19 87 ILE A O 1
ATOM 670 N N . HIS A 1 88 ? 5.475 -1.168 5.223 1.00 94.69 88 HIS A N 1
ATOM 671 C CA . HIS A 1 88 ? 5.334 -1.816 6.524 1.00 94.69 88 HIS A CA 1
ATOM 672 C C . HIS A 1 88 ? 3.869 -1.788 6.969 1.00 94.69 88 HIS A C 1
ATOM 674 O O . HIS A 1 88 ? 3.362 -0.745 7.383 1.00 94.69 88 HIS A O 1
ATOM 680 N N . ALA A 1 89 ? 3.168 -2.922 6.867 1.00 94.50 89 ALA A N 1
ATOM 681 C CA . ALA A 1 89 ? 1.710 -2.947 7.019 1.00 94.50 89 ALA A CA 1
ATOM 682 C C . ALA A 1 89 ? 1.168 -4.225 7.705 1.00 94.50 89 ALA A C 1
ATOM 684 O O . ALA A 1 89 ? 0.481 -5.032 7.066 1.00 94.50 89 ALA A O 1
ATOM 685 N N . PRO A 1 90 ? 1.391 -4.403 9.025 1.00 94.94 90 PRO A N 1
ATOM 686 C CA . PRO A 1 90 ? 1.062 -5.629 9.770 1.00 94.94 90 PRO A CA 1
ATOM 687 C C . PRO A 1 90 ? -0.407 -6.044 9.755 1.00 94.94 90 PRO A C 1
ATOM 689 O O . PRO A 1 90 ? -0.714 -7.209 10.015 1.00 94.94 90 PRO A O 1
ATOM 692 N N . HIS A 1 91 ? -1.329 -5.119 9.484 1.00 96.44 91 HIS A N 1
ATOM 693 C CA . HIS A 1 91 ? -2.772 -5.352 9.589 1.00 96.44 91 HIS A CA 1
ATOM 694 C C . HIS A 1 91 ? -3.519 -5.326 8.254 1.00 96.44 91 HIS A C 1
ATOM 696 O O . HIS A 1 91 ? -4.720 -5.636 8.239 1.00 96.44 91 HIS A O 1
ATOM 702 N N . ILE A 1 92 ? -2.825 -5.026 7.152 1.00 96.75 92 ILE A N 1
ATOM 703 C CA . ILE A 1 92 ? -3.402 -5.077 5.808 1.00 96.75 92 ILE A CA 1
ATOM 704 C C . ILE A 1 92 ? -3.790 -6.517 5.476 1.00 96.75 92 ILE A C 1
ATOM 706 O O . ILE A 1 92 ? -3.052 -7.459 5.749 1.00 96.75 92 ILE A O 1
ATOM 710 N N . ARG A 1 93 ? -4.986 -6.678 4.904 1.00 97.50 93 ARG A N 1
ATOM 711 C CA . ARG A 1 93 ? -5.544 -7.965 4.467 1.00 97.50 93 ARG A CA 1
ATOM 712 C C . ARG A 1 93 ? -5.643 -8.073 2.954 1.00 97.50 93 ARG A C 1
ATOM 714 O O . ARG A 1 93 ? -5.566 -9.187 2.441 1.00 97.50 93 ARG A O 1
ATOM 721 N N . ARG A 1 94 ? -5.819 -6.947 2.260 1.00 97.94 94 ARG A N 1
ATOM 722 C CA . ARG A 1 94 ? -5.844 -6.879 0.799 1.00 97.94 94 ARG A CA 1
ATOM 723 C C . ARG A 1 94 ? -4.845 -5.846 0.297 1.00 97.94 94 ARG A C 1
ATOM 725 O O . ARG A 1 94 ? -4.942 -4.679 0.674 1.00 97.94 94 ARG A O 1
ATOM 732 N N . LEU A 1 95 ? -3.929 -6.296 -0.550 1.00 96.06 95 LEU A N 1
ATOM 733 C CA . LEU A 1 95 ? -2.987 -5.460 -1.284 1.00 96.06 95 LEU A CA 1
ATOM 734 C C . LEU A 1 95 ? -3.312 -5.547 -2.774 1.00 96.06 95 LEU A C 1
ATOM 736 O O . LEU A 1 95 ? -3.469 -6.646 -3.299 1.00 96.06 95 LEU A O 1
ATOM 740 N N . GLU A 1 96 ? -3.402 -4.404 -3.440 1.00 95.12 96 GLU A N 1
ATOM 741 C CA . GLU A 1 96 ? -3.554 -4.317 -4.891 1.00 95.12 96 GLU A CA 1
ATOM 742 C C . GLU A 1 96 ? -2.413 -3.459 -5.440 1.00 95.12 96 GLU A C 1
ATOM 744 O O . GLU A 1 96 ? -2.281 -2.290 -5.074 1.00 95.12 96 GLU A O 1
ATOM 749 N N . LEU A 1 97 ? -1.573 -4.058 -6.281 1.00 90.75 97 LEU A N 1
ATOM 750 C CA . LEU A 1 97 ? -0.514 -3.380 -7.018 1.00 90.75 97 LEU A CA 1
ATOM 751 C C . LEU A 1 97 ? -0.899 -3.395 -8.492 1.00 90.75 97 LEU A C 1
ATOM 753 O O . LEU A 1 97 ? -1.048 -4.462 -9.094 1.00 90.75 97 LEU A O 1
ATOM 757 N N . LEU 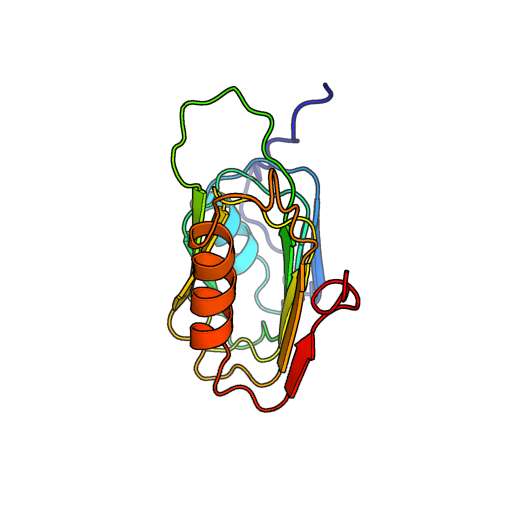A 1 98 ? -1.121 -2.207 -9.043 1.00 88.81 98 LEU A N 1
ATOM 758 C CA . LEU A 1 98 ? -1.673 -2.011 -10.379 1.00 88.81 98 LEU A CA 1
ATOM 759 C C . LEU A 1 98 ? -0.758 -1.091 -11.187 1.00 88.81 98 LEU A C 1
ATOM 761 O O . LEU A 1 98 ? -0.061 -0.262 -10.610 1.00 88.81 98 LEU A O 1
ATOM 765 N N . GLY A 1 99 ? -0.824 -1.172 -12.512 1.00 84.56 99 GLY A N 1
ATOM 766 C CA . GLY A 1 99 ? -0.188 -0.200 -13.404 1.00 84.56 99 GLY A CA 1
ATOM 767 C C . GLY A 1 99 ? 1.005 -0.773 -14.158 1.00 84.56 99 GLY A C 1
ATOM 768 O O . GLY A 1 99 ? 0.969 -1.928 -14.574 1.00 84.56 99 GLY A O 1
ATOM 769 N N . LEU A 1 100 ? 2.026 0.046 -14.394 1.00 74.69 100 LEU A N 1
ATOM 770 C CA . LEU A 1 100 ? 3.172 -0.306 -15.235 1.00 74.69 100 LEU A CA 1
ATOM 771 C C . LEU A 1 100 ? 4.353 -0.757 -14.372 1.00 74.69 100 LEU A C 1
ATOM 773 O O . LEU A 1 100 ? 4.676 -0.117 -13.371 1.00 74.69 100 LEU A O 1
ATOM 777 N N . CYS A 1 101 ? 4.992 -1.852 -14.769 1.00 66.19 101 CYS A N 1
ATOM 778 C CA . CYS A 1 101 ? 6.204 -2.364 -14.149 1.00 66.19 101 CYS A CA 1
ATOM 779 C C . CYS A 1 101 ? 7.389 -2.079 -15.070 1.00 66.19 101 CYS A C 1
ATOM 781 O O . CYS A 1 101 ? 7.457 -2.625 -16.170 1.00 66.19 101 CYS A O 1
ATOM 783 N N . TYR A 1 102 ? 8.300 -1.239 -14.587 1.00 65.31 102 TYR A N 1
ATOM 784 C CA . TYR A 1 102 ? 9.589 -0.957 -15.209 1.00 65.31 102 TYR A CA 1
ATOM 785 C C . TYR A 1 102 ? 10.699 -1.392 -14.258 1.00 65.31 102 TYR A C 1
ATOM 787 O O . TYR A 1 102 ? 10.531 -1.357 -13.038 1.00 65.31 102 TYR A O 1
ATOM 795 N N . ASP A 1 103 ? 11.843 -1.736 -14.829 1.00 58.59 103 ASP A N 1
ATOM 796 C CA . ASP A 1 103 ? 13.003 -2.381 -14.202 1.00 58.59 103 ASP A CA 1
ATOM 797 C C . ASP A 1 103 ? 13.571 -1.585 -13.011 1.00 58.59 103 ASP A C 1
ATOM 799 O O . ASP A 1 103 ? 14.281 -2.127 -12.173 1.00 58.59 103 ASP A O 1
ATOM 803 N N . GLN A 1 104 ? 13.217 -0.302 -12.917 1.00 63.44 104 GLN A N 1
ATOM 804 C CA . GLN A 1 104 ? 13.721 0.665 -11.941 1.00 63.44 104 GLN A CA 1
ATOM 805 C C . GLN A 1 104 ? 12.805 0.844 -10.718 1.00 63.44 104 GLN A C 1
ATOM 807 O O . GLN A 1 104 ? 13.093 1.676 -9.854 1.00 63.44 104 GLN A O 1
ATOM 812 N N . ILE A 1 105 ? 11.670 0.136 -10.641 1.00 67.50 105 ILE A N 1
ATOM 813 C CA . ILE A 1 105 ? 10.719 0.262 -9.530 1.00 67.50 105 ILE A CA 1
ATOM 814 C C . ILE A 1 105 ? 10.722 -1.016 -8.690 1.00 67.50 105 ILE A C 1
ATOM 816 O O . ILE A 1 105 ? 10.149 -2.029 -9.076 1.00 67.50 105 ILE A O 1
ATOM 820 N N . HIS A 1 106 ? 11.288 -0.939 -7.486 1.00 75.31 106 HIS A N 1
ATOM 821 C CA . HIS A 1 106 ? 11.328 -2.045 -6.530 1.00 75.31 106 HIS A CA 1
ATOM 822 C C . HIS A 1 106 ? 10.280 -1.889 -5.427 1.00 75.31 106 HIS A C 1
ATOM 824 O O . HIS A 1 106 ? 9.932 -0.787 -5.003 1.00 75.31 106 HIS A O 1
ATOM 830 N N . PHE A 1 107 ? 9.787 -3.019 -4.920 1.00 80.00 107 PHE A N 1
ATOM 831 C CA . PHE A 1 107 ? 8.821 -3.073 -3.831 1.00 80.00 107 PHE A CA 1
ATOM 832 C C . PHE A 1 107 ? 9.312 -4.034 -2.766 1.00 80.00 107 PHE A C 1
ATOM 834 O O . PHE A 1 107 ? 9.636 -5.185 -3.053 1.00 80.00 107 PHE A O 1
ATOM 841 N N . GLN A 1 108 ? 9.307 -3.573 -1.521 1.00 87.06 108 GLN A N 1
ATOM 842 C CA . GLN A 1 108 ? 9.608 -4.420 -0.374 1.00 87.06 108 GLN A CA 1
ATOM 843 C C . GLN A 1 108 ? 8.412 -4.433 0.565 1.00 87.06 108 GLN A C 1
ATOM 845 O O . GLN A 1 108 ? 8.078 -3.426 1.188 1.00 87.06 108 GLN A O 1
ATOM 850 N N . LEU A 1 109 ? 7.756 -5.587 0.679 1.00 87.69 109 LEU A N 1
ATOM 851 C CA . LEU A 1 109 ? 6.669 -5.771 1.636 1.00 87.69 109 LEU A CA 1
ATOM 852 C C . LEU A 1 109 ? 7.255 -6.257 2.961 1.00 87.69 109 LEU A C 1
ATOM 854 O O . LEU A 1 109 ? 7.587 -7.432 3.119 1.00 87.69 109 LEU A O 1
ATOM 858 N N . ARG A 1 110 ? 7.371 -5.365 3.944 1.00 87.19 110 ARG A N 1
ATOM 859 C CA . ARG A 1 110 ? 7.807 -5.721 5.296 1.00 87.19 110 ARG A CA 1
ATOM 860 C C . ARG A 1 110 ? 6.616 -5.978 6.202 1.00 87.19 110 ARG A C 1
ATOM 862 O O . ARG A 1 110 ? 5.675 -5.193 6.263 1.00 87.19 110 ARG A O 1
ATOM 869 N N . ASN A 1 111 ? 6.701 -7.064 6.970 1.00 83.81 111 ASN A N 1
ATOM 870 C CA . ASN A 1 111 ? 5.729 -7.405 8.009 1.00 83.81 111 ASN A CA 1
ATOM 871 C C . ASN A 1 111 ? 4.274 -7.304 7.514 1.00 83.81 111 ASN A C 1
ATOM 873 O O . ASN A 1 111 ? 3.474 -6.534 8.032 1.00 83.81 111 ASN A O 1
ATOM 877 N N . VAL A 1 112 ? 3.933 -8.085 6.491 1.00 84.62 112 VAL A N 1
ATOM 878 C CA . VAL A 1 112 ? 2.569 -8.191 5.944 1.00 84.62 112 VAL A CA 1
ATOM 879 C C . VAL A 1 112 ? 1.871 -9.457 6.446 1.00 84.62 112 VAL A C 1
ATOM 881 O O . VAL A 1 112 ? 1.177 -10.150 5.711 1.00 84.62 112 VAL A O 1
ATOM 884 N N . ALA A 1 113 ? 2.060 -9.782 7.728 1.00 86.62 113 ALA A N 1
ATOM 885 C CA . ALA A 1 113 ? 1.630 -11.055 8.315 1.00 86.62 113 ALA A CA 1
ATOM 886 C C . ALA A 1 113 ? 0.108 -11.303 8.256 1.00 86.62 113 ALA A C 1
ATOM 888 O O . ALA A 1 113 ? -0.330 -12.449 8.312 1.00 86.62 113 ALA A O 1
ATOM 889 N N . SER A 1 114 ? -0.703 -10.245 8.147 1.00 94.19 114 SER A N 1
ATOM 890 C CA . SER A 1 114 ? -2.166 -10.352 8.024 1.00 94.19 114 SER A CA 1
ATOM 891 C C . SER A 1 114 ? -2.669 -10.442 6.579 1.00 94.19 114 SER A C 1
ATOM 893 O O . SER A 1 114 ? -3.887 -10.487 6.381 1.00 94.19 114 SER A O 1
ATOM 895 N N . LEU A 1 115 ? -1.784 -10.420 5.577 1.00 96.06 115 LEU A N 1
ATOM 896 C CA . LEU A 1 115 ? -2.172 -10.355 4.172 1.00 96.06 115 LEU A CA 1
ATOM 897 C C . LEU A 1 115 ? -2.873 -11.652 3.742 1.00 96.06 115 LEU A C 1
ATOM 899 O O . LEU A 1 115 ? -2.330 -12.746 3.856 1.00 96.06 115 LEU A O 1
ATOM 903 N N . VAL A 1 116 ? -4.104 -11.525 3.243 1.00 96.88 116 VAL A N 1
ATOM 904 C CA . VAL A 1 116 ? -4.943 -12.653 2.799 1.00 96.88 116 VAL A CA 1
ATOM 905 C C . VAL A 1 116 ? -5.057 -12.679 1.283 1.00 96.88 116 VAL A C 1
ATOM 907 O O . VAL A 1 116 ? -5.143 -13.751 0.688 1.00 96.88 116 VAL A O 1
ATOM 910 N N . THR A 1 117 ? -5.117 -11.507 0.656 1.00 97.25 117 THR A N 1
ATOM 911 C CA . THR A 1 117 ? -5.319 -11.365 -0.785 1.00 97.25 117 THR A CA 1
ATOM 912 C C . THR A 1 117 ? -4.318 -10.378 -1.358 1.00 97.25 117 THR A C 1
ATOM 914 O O . THR A 1 117 ? -4.218 -9.254 -0.866 1.00 97.25 117 THR A O 1
ATOM 917 N N . ALA A 1 118 ? -3.609 -10.798 -2.398 1.00 95.50 118 ALA A N 1
ATOM 918 C CA . ALA A 1 118 ? -2.766 -9.934 -3.208 1.00 95.50 118 ALA A CA 1
ATOM 919 C C . ALA A 1 118 ? -3.286 -9.946 -4.646 1.00 95.50 118 ALA A C 1
ATOM 921 O O . ALA A 1 118 ? -3.521 -11.016 -5.207 1.00 95.50 118 ALA A O 1
ATOM 922 N N . VAL A 1 119 ? -3.475 -8.762 -5.219 1.00 93.19 119 VAL A N 1
ATOM 923 C CA . VAL A 1 119 ? -3.792 -8.578 -6.636 1.00 93.19 119 VAL A CA 1
ATOM 924 C C . VAL A 1 119 ? -2.596 -7.899 -7.282 1.00 93.19 119 VAL A C 1
ATOM 926 O O . VAL A 1 119 ? -2.253 -6.780 -6.903 1.00 93.19 119 VAL A O 1
ATOM 929 N N . LEU A 1 120 ? -1.959 -8.580 -8.228 1.00 89.62 120 LEU A N 1
ATOM 930 C CA . LEU A 1 120 ? -0.834 -8.062 -8.996 1.00 89.62 120 LEU A CA 1
ATOM 931 C C . LEU A 1 120 ? -1.287 -7.910 -10.447 1.00 89.62 120 LEU A C 1
ATOM 933 O O . LEU A 1 120 ? -1.319 -8.881 -11.196 1.00 89.62 120 LEU A O 1
ATOM 937 N N . SER A 1 121 ? -1.681 -6.702 -10.839 1.00 87.62 121 SER A N 1
ATOM 938 C CA . SER A 1 121 ? -2.089 -6.390 -12.213 1.00 87.62 121 SER A CA 1
ATOM 939 C C . SER A 1 121 ? -1.117 -5.389 -12.813 1.00 87.62 121 SER A C 1
ATOM 941 O O . SER A 1 121 ? -1.437 -4.210 -12.987 1.00 87.62 121 SER A O 1
ATOM 943 N N . LEU A 1 122 ? 0.085 -5.886 -13.084 1.00 80.31 122 LEU A N 1
ATOM 944 C CA . LEU A 1 122 ? 1.201 -5.112 -13.601 1.00 80.31 122 LEU A CA 1
ATOM 945 C C . LEU A 1 122 ? 1.388 -5.407 -15.089 1.00 80.31 122 LEU A C 1
ATOM 947 O O . LEU A 1 122 ? 1.405 -6.568 -15.490 1.00 80.31 122 LEU A O 1
ATOM 951 N N . ASN A 1 123 ? 1.528 -4.358 -15.890 1.00 75.25 123 ASN A N 1
ATOM 952 C CA . ASN A 1 123 ? 1.934 -4.458 -17.283 1.00 75.25 123 ASN A CA 1
ATOM 953 C C . ASN A 1 123 ? 3.463 -4.344 -17.342 1.00 75.25 123 ASN A C 1
ATOM 955 O O . ASN A 1 123 ? 4.015 -3.286 -17.032 1.00 75.25 123 ASN A O 1
ATOM 959 N N . VAL A 1 124 ? 4.124 -5.460 -17.650 1.00 66.69 124 VAL A N 1
ATOM 960 C CA . VAL A 1 124 ? 5.584 -5.563 -17.745 1.00 66.69 124 VAL A CA 1
ATOM 961 C C . VAL A 1 124 ? 5.967 -5.277 -19.192 1.00 66.69 124 VAL A C 1
ATOM 963 O O . VAL A 1 124 ? 5.615 -6.039 -20.090 1.00 66.69 124 VAL A O 1
ATOM 966 N N . HIS A 1 125 ? 6.658 -4.165 -19.430 1.00 62.34 125 HIS A N 1
ATOM 967 C CA . HIS A 1 125 ? 7.195 -3.863 -20.753 1.00 62.34 125 HIS A CA 1
ATOM 968 C C . HIS A 1 125 ? 8.573 -4.510 -20.898 1.00 62.34 125 HIS A C 1
ATOM 970 O O . HIS A 1 125 ? 9.546 -3.982 -20.378 1.00 62.34 125 HIS A O 1
ATOM 976 N N . PHE A 1 126 ? 8.642 -5.634 -21.614 1.00 55.97 126 PHE A N 1
ATOM 977 C CA . PHE A 1 126 ? 9.908 -6.261 -21.998 1.00 55.97 126 PHE A CA 1
ATOM 978 C C . PHE A 1 126 ? 10.549 -5.439 -23.123 1.00 55.97 126 PHE A C 1
ATOM 980 O O . PHE A 1 126 ? 10.094 -5.505 -24.271 1.00 55.97 126 PHE A O 1
ATOM 987 N N . PHE A 1 127 ? 11.561 -4.626 -22.819 1.00 49.47 127 PHE A N 1
ATOM 988 C CA . PHE A 1 127 ? 12.355 -3.983 -23.865 1.00 49.47 127 PHE A CA 1
ATOM 989 C C . PHE A 1 127 ? 13.459 -4.962 -24.289 1.00 49.47 127 PHE A C 1
ATOM 991 O O . PHE A 1 127 ? 14.324 -5.315 -23.503 1.00 49.47 127 PHE A O 1
ATOM 998 N N . ASP A 1 128 ? 13.395 -5.412 -25.546 1.00 46.31 128 ASP A N 1
ATOM 999 C CA . ASP A 1 128 ? 14.359 -6.298 -26.212 1.00 46.31 128 ASP A CA 1
ATOM 1000 C C . ASP A 1 128 ? 14.576 -7.680 -25.548 1.00 46.31 128 ASP A C 1
ATOM 1002 O O . ASP A 1 128 ? 15.499 -7.935 -24.777 1.00 46.31 128 ASP A O 1
ATOM 1006 N N . LEU A 1 129 ? 13.737 -8.633 -25.976 1.00 48.84 129 LEU A N 1
ATOM 1007 C CA . LEU A 1 129 ? 13.727 -10.074 -25.655 1.00 48.84 129 LEU A CA 1
ATOM 1008 C C . LEU A 1 129 ? 15.051 -10.841 -25.876 1.00 48.84 129 LEU A C 1
ATOM 1010 O O . LEU A 1 129 ? 15.087 -12.045 -25.622 1.00 48.84 129 LEU A O 1
ATOM 1014 N N . GLU A 1 130 ? 16.122 -10.208 -26.362 1.00 49.38 130 GLU A N 1
ATOM 1015 C CA . GLU A 1 130 ? 17.369 -10.915 -26.670 1.00 49.38 130 GLU A CA 1
ATOM 1016 C C . GLU A 1 130 ? 18.310 -11.096 -25.461 1.00 49.38 130 GLU A C 1
ATOM 1018 O O . GLU A 1 130 ? 19.105 -12.033 -25.506 1.00 49.38 130 GLU A O 1
ATOM 1023 N N . GLU A 1 131 ? 18.192 -10.342 -24.350 1.00 48.50 131 GLU A N 1
ATOM 1024 C CA . GLU A 1 131 ? 19.115 -10.517 -23.195 1.00 48.50 131 GLU A CA 1
ATOM 1025 C C . GLU A 1 131 ? 18.551 -10.358 -21.755 1.00 48.50 131 GLU A C 1
ATOM 1027 O O . GLU A 1 131 ? 19.285 -10.613 -20.795 1.00 48.50 131 GLU A O 1
ATOM 1032 N N . ASN A 1 132 ? 17.274 -10.034 -21.518 1.00 49.66 132 ASN A N 1
ATOM 1033 C CA . ASN A 1 132 ? 16.851 -9.584 -20.177 1.00 49.66 132 ASN A CA 1
ATOM 1034 C C . ASN A 1 132 ? 16.277 -10.664 -19.234 1.00 49.66 132 ASN A C 1
ATOM 1036 O O . ASN A 1 132 ? 15.081 -10.757 -18.968 1.00 49.66 132 ASN A O 1
ATOM 1040 N N . LEU A 1 133 ? 17.172 -11.434 -18.604 1.00 50.78 133 LEU A N 1
ATOM 1041 C CA . LEU A 1 133 ? 16.870 -12.246 -17.408 1.00 50.78 133 LEU A CA 1
ATOM 1042 C C . LEU A 1 133 ? 16.600 -11.399 -16.143 1.00 50.78 133 LEU A C 1
ATOM 1044 O O . LEU A 1 133 ? 16.045 -11.911 -15.167 1.00 50.78 133 LEU A O 1
ATOM 1048 N N . GLU A 1 134 ? 17.007 -10.125 -16.123 1.00 53.75 134 GLU A N 1
ATOM 1049 C CA . GLU A 1 134 ? 16.868 -9.244 -14.952 1.00 53.75 134 GLU A CA 1
ATOM 1050 C C . GLU A 1 134 ? 15.443 -8.711 -14.755 1.00 53.75 134 GLU A C 1
ATOM 1052 O O . GLU A 1 134 ? 14.999 -8.593 -13.614 1.00 53.75 134 GLU A O 1
ATOM 1057 N N . GLU A 1 135 ? 14.686 -8.503 -15.836 1.00 55.19 135 GLU A N 1
ATOM 1058 C CA . GLU A 1 135 ? 13.303 -7.994 -15.807 1.00 55.19 135 GLU A CA 1
ATOM 1059 C C . GLU A 1 135 ? 12.334 -8.957 -15.088 1.00 55.19 135 GLU A C 1
ATOM 1061 O O . GLU A 1 135 ? 11.356 -8.546 -14.463 1.00 55.19 135 GLU A O 1
ATOM 1066 N N . CYS A 1 136 ? 12.656 -10.255 -15.054 1.00 61.19 136 CYS A N 1
ATOM 1067 C CA . CYS A 1 136 ? 11.915 -11.244 -14.267 1.00 61.19 136 CYS A CA 1
ATOM 1068 C C . CYS A 1 136 ? 12.242 -11.214 -12.763 1.00 61.19 136 CYS A C 1
ATOM 1070 O O . CYS A 1 136 ? 11.463 -11.743 -11.966 1.00 61.19 136 CYS A O 1
ATOM 1072 N N . ARG A 1 137 ? 13.373 -10.627 -12.344 1.00 70.06 137 ARG A N 1
ATOM 1073 C CA . ARG A 1 137 ? 13.827 -10.662 -10.942 1.00 70.06 137 ARG A CA 1
ATOM 1074 C C . ARG A 1 137 ? 12.872 -9.897 -10.031 1.00 70.06 137 ARG A C 1
ATOM 1076 O O . ARG A 1 137 ? 12.508 -10.407 -8.976 1.00 70.06 137 ARG A O 1
ATOM 1083 N N . TYR A 1 138 ? 12.402 -8.728 -10.462 1.00 72.88 138 TYR A N 1
ATOM 1084 C CA . TYR A 1 138 ? 11.452 -7.931 -9.685 1.00 72.88 138 TYR A CA 1
ATOM 1085 C C . TYR A 1 138 ? 10.127 -8.670 -9.464 1.00 72.88 138 TYR A C 1
ATOM 1087 O O . TYR A 1 138 ? 9.649 -8.774 -8.333 1.00 72.88 138 TYR A O 1
ATOM 1095 N N . LEU A 1 139 ? 9.543 -9.229 -10.530 1.00 75.94 139 LEU A N 1
ATOM 1096 C CA . LEU A 1 139 ? 8.297 -9.981 -10.406 1.00 75.94 139 LEU A CA 1
ATOM 1097 C C . LEU A 1 139 ? 8.490 -11.199 -9.493 1.00 75.94 139 LEU A C 1
ATOM 1099 O O . LEU A 1 139 ? 7.635 -11.473 -8.655 1.00 75.94 139 LEU A O 1
ATOM 1103 N N . GLN A 1 140 ? 9.628 -11.894 -9.597 1.00 79.06 140 GLN A N 1
ATOM 1104 C CA . GLN A 1 140 ? 9.981 -12.995 -8.696 1.00 79.06 140 GLN A CA 1
ATOM 1105 C C . GLN A 1 140 ? 10.092 -12.543 -7.234 1.00 79.06 140 GLN A C 1
ATOM 1107 O O . GLN A 1 140 ? 9.554 -13.213 -6.352 1.00 79.06 140 GLN A O 1
ATOM 1112 N N . GLU A 1 141 ? 10.742 -11.411 -6.960 1.00 81.00 141 GLU A N 1
ATOM 1113 C CA . GLU A 1 141 ? 10.830 -10.832 -5.616 1.00 81.00 141 GLU A CA 1
ATOM 1114 C C . GLU A 1 141 ? 9.445 -10.480 -5.073 1.00 81.00 141 GLU A C 1
ATOM 1116 O O . GLU A 1 141 ? 9.112 -10.820 -3.936 1.00 81.00 141 GLU A O 1
ATOM 1121 N N . LEU A 1 142 ? 8.599 -9.842 -5.881 1.00 82.06 142 LEU A N 1
ATOM 1122 C CA . LEU A 1 142 ? 7.248 -9.476 -5.477 1.00 82.06 142 LEU A CA 1
ATOM 1123 C C . LEU A 1 142 ? 6.392 -10.713 -5.188 1.00 82.06 142 LEU A C 1
ATOM 1125 O O . LEU A 1 142 ? 5.740 -10.783 -4.144 1.00 82.06 142 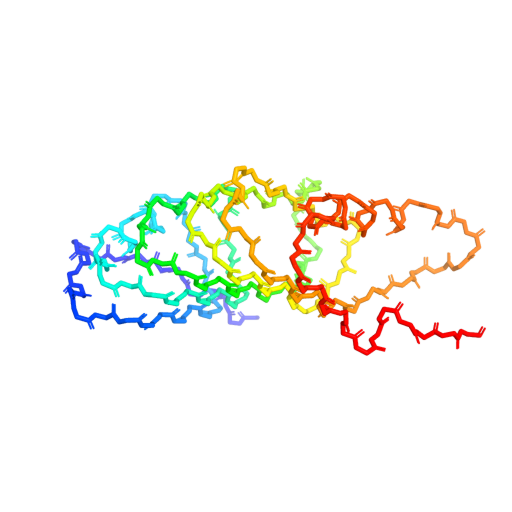LEU A O 1
ATOM 1129 N N . LEU A 1 143 ? 6.449 -11.717 -6.068 1.00 85.62 143 LEU A N 1
ATOM 1130 C CA . LEU A 1 143 ? 5.798 -13.011 -5.872 1.00 85.62 143 LEU A CA 1
ATOM 1131 C C . LEU A 1 143 ? 6.300 -13.704 -4.603 1.00 85.62 143 LEU A C 1
ATOM 1133 O O . LEU A 1 143 ? 5.492 -14.278 -3.880 1.00 85.62 143 LEU A O 1
ATOM 1137 N N . HIS A 1 144 ? 7.594 -13.608 -4.278 1.00 87.50 144 HIS A N 1
ATOM 1138 C CA . HIS A 1 144 ? 8.144 -14.157 -3.039 1.00 87.50 144 HIS A CA 1
ATOM 1139 C C . HIS A 1 144 ? 7.519 -13.508 -1.796 1.00 87.50 144 HIS A C 1
ATOM 1141 O O . HIS A 1 144 ? 7.147 -14.205 -0.851 1.00 87.50 144 HIS A O 1
ATOM 1147 N N . HIS A 1 145 ? 7.327 -12.186 -1.811 1.00 86.25 145 HIS A N 1
ATOM 1148 C CA . HIS A 1 145 ? 6.690 -11.471 -0.705 1.00 86.25 145 HIS A CA 1
ATOM 1149 C C . HIS A 1 145 ? 5.222 -11.866 -0.494 1.00 86.25 145 HIS A C 1
ATOM 1151 O O . HIS A 1 145 ? 4.741 -11.861 0.641 1.00 86.25 145 HIS A O 1
ATOM 1157 N N . VAL A 1 146 ? 4.507 -12.211 -1.568 1.00 89.19 146 VAL A N 1
ATOM 1158 C CA . VAL A 1 146 ? 3.090 -12.603 -1.506 1.00 89.19 146 VAL A CA 1
ATOM 1159 C C . VAL A 1 146 ? 2.872 -14.113 -1.612 1.00 89.19 146 VAL A C 1
ATOM 1161 O O . VAL A 1 146 ? 1.731 -14.553 -1.654 1.00 89.19 146 VAL A O 1
ATOM 1164 N N . ALA A 1 147 ? 3.924 -14.933 -1.585 1.00 86.44 147 ALA A N 1
ATOM 1165 C CA . ALA A 1 147 ? 3.829 -16.378 -1.825 1.00 86.44 147 ALA A CA 1
ATOM 1166 C C . ALA A 1 147 ? 2.909 -17.120 -0.837 1.00 86.44 147 ALA A C 1
ATOM 1168 O O . ALA A 1 147 ? 2.368 -18.174 -1.159 1.00 86.44 147 ALA A O 1
ATOM 1169 N N . ASN A 1 148 ? 2.723 -16.569 0.366 1.00 86.69 148 ASN A N 1
ATOM 1170 C CA . ASN A 1 148 ? 1.953 -17.192 1.446 1.00 86.69 148 ASN A CA 1
ATOM 1171 C C . ASN A 1 148 ? 0.508 -16.677 1.562 1.00 86.69 148 ASN A C 1
ATOM 1173 O O . ASN A 1 148 ? -0.197 -17.046 2.505 1.00 86.69 148 ASN A O 1
ATOM 1177 N N . VAL A 1 149 ? 0.056 -15.801 0.658 1.00 93.50 149 VAL A N 1
ATOM 1178 C CA . VAL A 1 149 ? -1.323 -15.296 0.703 1.00 93.50 149 VAL A CA 1
ATOM 1179 C C . VAL A 1 149 ? -2.314 -16.397 0.331 1.00 93.50 149 VAL A C 1
ATOM 1181 O O . VAL A 1 149 ? -2.016 -17.299 -0.447 1.00 93.50 149 VAL A O 1
ATOM 1184 N N . LYS A 1 150 ? -3.536 -16.311 0.863 1.00 94.94 150 LYS A N 1
ATOM 1185 C CA . LYS A 1 150 ? -4.595 -17.281 0.557 1.00 94.94 150 LYS A CA 1
ATOM 1186 C C . LYS A 1 150 ? -5.086 -17.159 -0.886 1.00 94.94 150 LYS A C 1
ATOM 1188 O O . LYS A 1 150 ? -5.387 -18.169 -1.511 1.00 94.94 150 LYS A O 1
ATOM 1193 N N . ASN A 1 151 ? -5.216 -15.926 -1.375 1.00 95.81 151 ASN A N 1
ATOM 1194 C CA . ASN A 1 151 ? -5.684 -15.633 -2.723 1.00 95.81 151 ASN A CA 1
ATOM 1195 C C . ASN A 1 151 ? -4.653 -14.744 -3.421 1.00 95.81 151 ASN A C 1
ATOM 1197 O O . ASN A 1 151 ? -4.434 -13.607 -2.996 1.00 95.81 151 ASN A O 1
ATOM 1201 N N . LEU A 1 152 ? -4.032 -15.261 -4.475 1.00 93.44 152 LEU A N 1
ATOM 1202 C CA . LEU A 1 152 ? -3.191 -14.485 -5.376 1.00 93.44 152 LEU A CA 1
ATOM 1203 C C . LEU A 1 152 ? -3.938 -14.340 -6.701 1.00 93.44 152 LEU A C 1
ATOM 1205 O O . LEU A 1 152 ? -4.247 -15.337 -7.350 1.00 93.44 152 LEU A O 1
ATOM 1209 N N . GLU A 1 153 ? -4.250 -13.105 -7.070 1.00 91.62 153 GLU A N 1
ATOM 1210 C CA . GLU A 1 153 ? -4.862 -12.757 -8.349 1.00 91.62 153 GLU A CA 1
ATOM 1211 C C . GLU A 1 153 ? -3.791 -12.090 -9.214 1.00 91.62 153 GLU A C 1
ATOM 1213 O O . GLU A 1 153 ? -3.205 -11.082 -8.815 1.00 91.62 153 GLU A O 1
ATOM 1218 N N . LEU A 1 154 ? -3.523 -12.658 -10.387 1.00 87.00 154 LEU A N 1
ATOM 1219 C CA . LEU A 1 154 ? -2.638 -12.064 -11.385 1.00 87.00 154 LEU A CA 1
ATOM 1220 C C . LEU A 1 154 ? -3.500 -11.428 -12.476 1.00 87.00 154 LEU A C 1
ATOM 1222 O O . LEU A 1 154 ? -4.471 -12.032 -12.937 1.00 87.00 154 LEU A O 1
ATOM 1226 N N . GLY A 1 155 ? -3.178 -10.193 -12.850 1.00 75.94 155 GLY A N 1
ATOM 1227 C CA . GLY A 1 155 ? -3.865 -9.480 -13.918 1.00 75.94 155 GLY A CA 1
ATOM 1228 C C . GLY A 1 155 ? -3.645 -10.138 -15.288 1.00 75.94 155 GLY A C 1
ATOM 1229 O O . GLY A 1 155 ? -2.696 -10.904 -15.462 1.00 75.94 155 GLY A O 1
ATOM 1230 N N . PRO A 1 156 ? -4.495 -9.818 -16.280 1.00 61.91 156 PRO A N 1
ATOM 1231 C CA . PRO A 1 156 ? -4.518 -10.479 -17.591 1.00 61.91 156 PRO A CA 1
ATOM 1232 C C . PRO A 1 156 ? -3.200 -10.428 -18.382 1.00 61.91 156 PRO A C 1
ATOM 1234 O O . PRO A 1 156 ? -3.025 -11.222 -19.294 1.00 61.91 156 PRO A O 1
ATOM 1237 N N . TRP A 1 157 ? -2.266 -9.548 -18.018 1.00 57.97 157 TRP A N 1
ATOM 1238 C CA . TRP A 1 157 ? -1.020 -9.309 -18.754 1.00 57.97 157 TRP A CA 1
ATOM 1239 C C . TRP A 1 157 ? 0.203 -10.029 -18.168 1.00 57.97 157 TRP A C 1
ATOM 1241 O O . TRP A 1 157 ? 1.271 -9.997 -18.763 1.00 57.97 157 TRP A O 1
ATOM 1251 N N . CYS A 1 158 ? 0.067 -10.740 -17.039 1.00 49.59 158 CYS A N 1
ATOM 1252 C CA . CYS A 1 158 ? 1.131 -11.634 -16.557 1.00 49.59 158 CYS A CA 1
ATOM 1253 C C . CYS A 1 158 ? 1.275 -12.909 -17.419 1.00 49.59 158 CYS A C 1
ATOM 1255 O O . CYS A 1 158 ? 2.124 -13.746 -17.120 1.00 49.59 158 CYS A O 1
ATOM 1257 N N . ILE A 1 159 ? 0.408 -13.093 -18.425 1.00 43.88 159 ILE A N 1
ATOM 1258 C CA . ILE A 1 159 ? 0.267 -14.312 -19.232 1.00 43.88 159 ILE A CA 1
ATOM 1259 C C . ILE A 1 159 ? -0.048 -13.942 -20.692 1.00 43.88 159 ILE A C 1
ATOM 1261 O O . ILE A 1 159 ? -1.007 -14.444 -21.275 1.00 43.88 159 ILE A O 1
ATOM 1265 N N . GLU A 1 160 ? 0.718 -13.038 -21.297 1.00 40.56 160 GLU A N 1
ATOM 1266 C CA . GLU A 1 160 ? 0.768 -13.023 -22.761 1.00 40.56 160 GLU A CA 1
ATOM 1267 C C . GLU A 1 160 ? 1.846 -14.012 -23.208 1.00 40.56 160 GLU A C 1
ATOM 1269 O O . GLU A 1 160 ? 3.043 -13.740 -23.132 1.00 40.56 160 GLU A O 1
ATOM 1274 N N . GLU A 1 161 ? 1.399 -15.210 -23.605 1.00 36.78 161 GLU A N 1
ATOM 1275 C CA . GLU A 1 161 ? 2.201 -16.097 -24.445 1.00 36.78 161 GLU A CA 1
ATOM 1276 C C . GLU A 1 161 ? 2.393 -15.400 -25.796 1.00 36.78 161 GLU A C 1
ATOM 1278 O O . GLU A 1 161 ? 1.420 -15.156 -26.514 1.00 36.78 161 GLU A O 1
ATOM 1283 N N . ASN A 1 162 ? 3.642 -15.058 -26.105 1.00 37.22 162 ASN A N 1
ATOM 1284 C CA . ASN A 1 162 ? 4.076 -14.711 -27.456 1.00 37.22 162 ASN A CA 1
ATOM 1285 C C . ASN A 1 162 ? 4.325 -15.993 -28.260 1.00 37.22 162 ASN A C 1
ATOM 1287 O O . ASN A 1 162 ? 5.021 -16.886 -27.719 1.00 37.22 162 ASN A O 1
#

Secondary structure (DSSP, 8-state):
--PPEE---SS----TT--EEEEESEE--HHHHHHHHHH-TT--EEEEES-BS-SEEE---SS--EEEEEE-PPPS-S----EEEEEE-TT--EEEEEEEE-TTEEEEEES-TT--EEEEEEEE--S-TTT-SSHHHHHHHHHHHHTT-SEEEE-GGGG---